Protein AF-A0A5K7ZSK7-F1 (afdb_monomer)

Nearest PDB structures (foldseek):
  2khp-assembly1_A  TM=3.415E-01  e=3.473E+00  Brucella melitensis
  2kok-assembly1_A  TM=5.260E-01  e=6.910E+00  Brucella abortus

Solvent-accessible surface area (backbone atoms only — not comparable to full-atom values): 4339 Å² total; per-residue (Å²): 130,84,78,76,84,60,43,44,35,33,30,17,56,79,43,86,60,27,64,61,50,21,53,51,38,38,74,76,59,30,52,42,39,62,42,91,42,83,56,40,26,45,72,83,40,50,29,91,83,29,72,67,44,33,52,53,54,49,54,54,49,55,48,47,51,63,73,73,40,83,74,84,72,86,132

Structure (mmCIF, N/CA/C/O backbone):
data_AF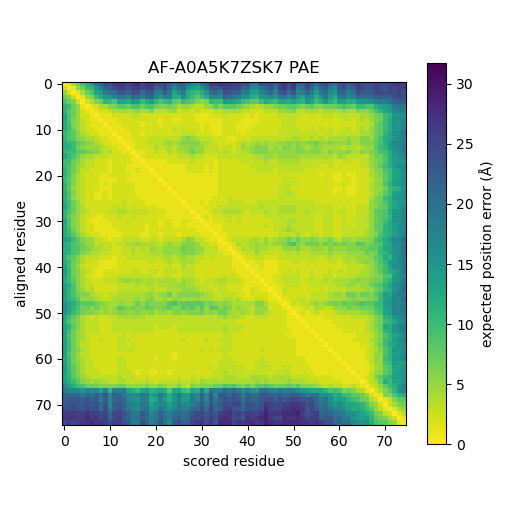-A0A5K7ZSK7-F1
#
_entry.id   AF-A0A5K7ZSK7-F1
#
loop_
_atom_site.group_PDB
_atom_site.id
_atom_site.type_symbol
_atom_site.label_atom_id
_atom_site.label_alt_id
_atom_site.label_comp_id
_atom_site.label_asym_id
_atom_site.label_entity_id
_atom_site.label_seq_id
_atom_site.pdbx_PDB_ins_code
_atom_site.Cartn_x
_atom_site.Cartn_y
_atom_site.Cartn_z
_atom_site.occupancy
_atom_site.B_iso_or_equiv
_atom_site.auth_seq_id
_atom_site.auth_comp_id
_atom_site.auth_asym_id
_atom_site.auth_atom_id
_atom_site.pdbx_PDB_model_num
ATOM 1 N N . MET A 1 1 ? -18.469 -1.798 -18.471 1.00 38.84 1 MET A N 1
ATOM 2 C CA . MET A 1 1 ? -17.460 -2.766 -17.996 1.00 38.84 1 MET A CA 1
ATOM 3 C C . MET A 1 1 ? -16.912 -2.175 -16.716 1.00 38.84 1 MET A C 1
ATOM 5 O O . MET A 1 1 ? -16.531 -1.016 -16.753 1.00 38.84 1 MET A O 1
ATOM 9 N N . LYS A 1 2 ? -17.041 -2.854 -15.570 1.00 42.75 2 LYS A N 1
ATOM 10 C CA . LYS A 1 2 ? -16.382 -2.369 -14.354 1.00 42.75 2 LYS A CA 1
ATOM 11 C C . LYS A 1 2 ? -14.913 -2.720 -14.535 1.00 42.75 2 LYS A C 1
ATOM 13 O O . LYS A 1 2 ? -14.605 -3.908 -14.552 1.00 42.75 2 LYS A O 1
ATOM 18 N N . ASP A 1 3 ? -14.083 -1.718 -14.809 1.00 49.81 3 ASP A N 1
ATOM 19 C CA . ASP A 1 3 ? -12.633 -1.864 -14.763 1.00 49.81 3 ASP A CA 1
ATOM 20 C C . ASP A 1 3 ? -12.287 -2.549 -13.447 1.00 49.81 3 ASP A C 1
ATOM 22 O O . ASP A 1 3 ? -12.674 -2.098 -12.367 1.00 49.81 3 ASP A O 1
ATOM 26 N N . ASP A 1 4 ? -11.667 -3.713 -13.559 1.00 58.88 4 ASP A N 1
ATOM 27 C CA . ASP A 1 4 ? -11.270 -4.522 -12.425 1.00 58.88 4 ASP A CA 1
ATOM 28 C C . ASP A 1 4 ? -10.015 -3.858 -11.838 1.00 58.88 4 ASP A C 1
ATOM 30 O O . ASP A 1 4 ? -8.894 -4.290 -12.079 1.00 58.88 4 ASP A O 1
ATOM 34 N N . THR A 1 5 ? -10.187 -2.747 -11.112 1.00 72.94 5 THR A N 1
ATOM 35 C CA . THR A 1 5 ? -9.120 -1.963 -10.449 1.00 72.94 5 THR A CA 1
ATOM 36 C C . THR A 1 5 ? -8.495 -2.706 -9.265 1.00 72.94 5 THR A C 1
ATOM 38 O O . THR A 1 5 ? -7.970 -2.114 -8.325 1.00 72.94 5 THR A O 1
ATOM 41 N N . ARG A 1 6 ? -8.549 -4.039 -9.271 1.00 83.94 6 ARG A N 1
ATOM 42 C CA . ARG A 1 6 ? -7.910 -4.870 -8.263 1.00 83.94 6 ARG A CA 1
ATOM 43 C C . ARG A 1 6 ? -6.422 -4.909 -8.565 1.00 83.94 6 ARG A C 1
ATOM 45 O O . ARG A 1 6 ? -5.984 -5.320 -9.634 1.00 83.94 6 ARG A O 1
ATOM 52 N N . HIS A 1 7 ? -5.644 -4.485 -7.583 1.00 89.25 7 HIS A N 1
ATOM 53 C CA . HIS A 1 7 ? -4.195 -4.423 -7.668 1.00 89.25 7 HIS A CA 1
ATOM 54 C C . HIS A 1 7 ? -3.616 -5.389 -6.648 1.00 89.25 7 HIS A C 1
ATOM 56 O O . HIS A 1 7 ? -4.153 -5.531 -5.545 1.00 89.25 7 HIS A O 1
ATOM 62 N N . LYS A 1 8 ? -2.515 -6.044 -7.012 1.00 93.56 8 LYS A N 1
ATOM 63 C CA . LYS A 1 8 ? -1.653 -6.700 -6.039 1.00 93.56 8 LYS A CA 1
ATOM 64 C C . LYS A 1 8 ? -0.748 -5.634 -5.437 1.00 93.56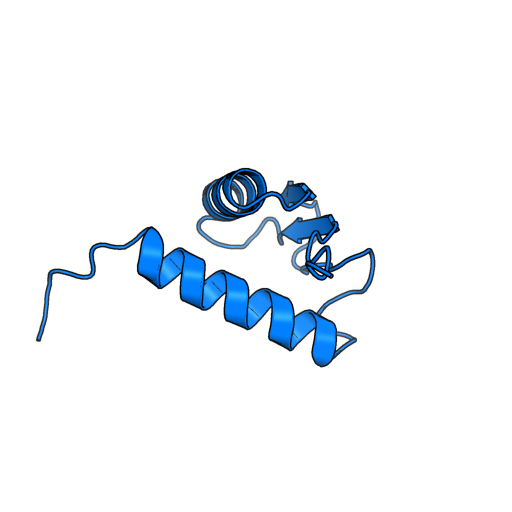 8 LYS A C 1
ATOM 66 O O . LYS A 1 8 ? 0.038 -5.041 -6.167 1.00 93.56 8 LYS A O 1
ATOM 71 N N . ILE A 1 9 ? -0.878 -5.379 -4.146 1.00 94.44 9 ILE A N 1
ATOM 72 C CA . ILE A 1 9 ? -0.203 -4.274 -3.474 1.00 94.44 9 ILE A CA 1
ATOM 73 C C . ILE A 1 9 ? 0.702 -4.835 -2.381 1.00 94.44 9 ILE A C 1
ATOM 75 O O . ILE A 1 9 ? 0.254 -5.587 -1.519 1.00 94.44 9 ILE A O 1
ATOM 79 N N . GLU A 1 10 ? 1.973 -4.461 -2.410 1.00 95.69 10 GLU A N 1
ATOM 80 C CA . GLU A 1 10 ? 2.897 -4.709 -1.308 1.00 95.69 10 GLU A CA 1
ATOM 81 C C . GLU A 1 10 ? 3.182 -3.382 -0.606 1.00 95.69 10 GLU A C 1
ATOM 83 O O . GLU A 1 10 ? 3.630 -2.433 -1.247 1.00 95.69 10 GLU A O 1
ATOM 88 N N . ILE A 1 11 ? 2.869 -3.306 0.687 1.00 94.12 11 ILE A N 1
ATOM 89 C CA . ILE A 1 11 ? 3.048 -2.102 1.502 1.00 94.12 11 ILE A CA 1
ATOM 90 C C . ILE A 1 11 ? 4.387 -2.164 2.223 1.00 94.12 11 ILE A C 1
ATOM 92 O O . ILE A 1 11 ? 4.721 -3.180 2.832 1.00 94.12 11 ILE A O 1
ATOM 96 N N . ALA A 1 12 ? 5.128 -1.065 2.195 1.00 93.06 12 ALA A N 1
ATOM 97 C CA . ALA A 1 12 ? 6.390 -0.924 2.894 1.00 93.06 12 ALA A CA 1
ATOM 98 C C . ALA A 1 12 ? 6.243 -1.236 4.396 1.00 93.06 12 ALA A C 1
ATOM 100 O O . ALA A 1 12 ? 5.358 -0.712 5.074 1.00 93.06 12 ALA A O 1
ATOM 101 N N . VAL A 1 13 ? 7.139 -2.062 4.941 1.00 90.25 13 VAL A N 1
ATOM 102 C CA . VAL A 1 13 ? 7.065 -2.541 6.336 1.00 90.25 13 VAL A CA 1
ATOM 103 C C . VAL A 1 13 ? 7.238 -1.424 7.369 1.00 90.25 13 VAL A C 1
ATOM 105 O O . VAL A 1 13 ? 6.761 -1.521 8.495 1.00 90.25 13 VAL A O 1
ATOM 108 N N . ASN A 1 14 ? 7.931 -0.352 6.989 1.00 90.06 14 ASN A N 1
ATOM 109 C CA . ASN A 1 14 ? 8.181 0.815 7.829 1.00 90.06 14 ASN A CA 1
ATOM 110 C C . ASN A 1 14 ? 7.065 1.866 7.751 1.00 90.06 14 ASN A C 1
ATOM 112 O O . ASN A 1 14 ? 7.184 2.902 8.405 1.00 90.06 14 ASN A O 1
ATOM 116 N N . LEU A 1 15 ? 6.019 1.642 6.949 1.00 86.44 15 LEU A N 1
ATOM 117 C CA . LEU A 1 15 ? 4.881 2.547 6.894 1.00 86.44 15 LEU A CA 1
ATOM 118 C C . LEU A 1 15 ? 4.062 2.404 8.183 1.00 86.44 15 LEU A C 1
ATOM 120 O O . LEU A 1 15 ? 3.621 1.309 8.545 1.00 86.44 15 LEU A O 1
ATOM 124 N N . GLU A 1 16 ? 3.871 3.523 8.880 1.00 84.50 16 GLU A N 1
ATOM 125 C CA . GLU A 1 16 ? 2.928 3.620 9.995 1.00 84.50 16 GLU A CA 1
ATOM 126 C C . GLU A 1 16 ? 1.544 3.211 9.477 1.00 84.50 16 GLU A C 1
ATOM 128 O O . GLU A 1 16 ? 1.147 3.675 8.414 1.00 84.50 16 GLU A O 1
ATOM 133 N N . TYR A 1 17 ? 0.833 2.320 10.169 1.00 88.25 17 TYR A N 1
ATO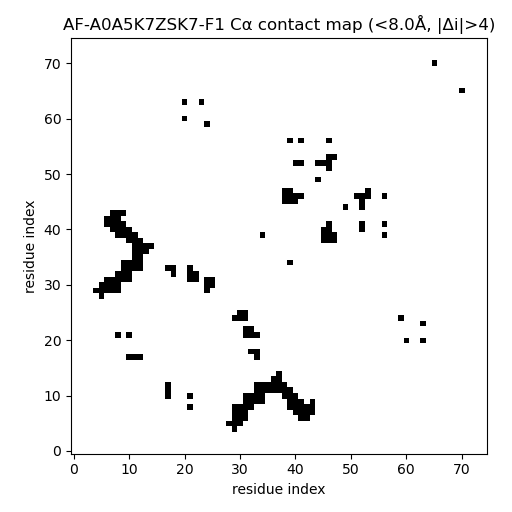M 134 C CA . TYR A 1 17 ? -0.430 1.720 9.702 1.00 88.25 17 TYR A CA 1
ATOM 135 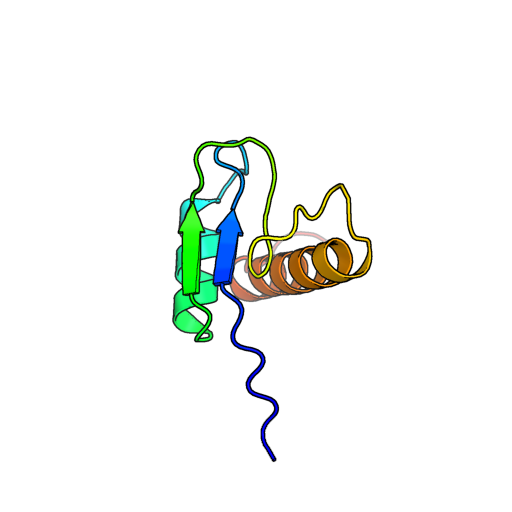C C . TYR A 1 17 ? -0.315 0.787 8.484 1.00 88.25 17 TYR A C 1
ATOM 137 O O . TYR A 1 17 ? -1.309 0.552 7.798 1.00 88.25 17 TYR A O 1
ATOM 145 N N . SER A 1 18 ? 0.869 0.237 8.182 1.00 90.75 18 SER A N 1
ATOM 146 C CA . SER A 1 18 ? 1.052 -0.696 7.055 1.00 90.75 18 SER A CA 1
ATOM 147 C C . SER A 1 18 ? 0.064 -1.867 7.075 1.00 90.75 18 SER A C 1
ATOM 149 O O . SER A 1 18 ? -0.492 -2.219 6.032 1.00 90.75 18 SER A O 1
ATOM 151 N N . GLN A 1 19 ? -0.199 -2.438 8.254 1.00 93.19 19 GLN A N 1
ATOM 152 C CA . GLN A 1 19 ? -1.145 -3.540 8.411 1.00 93.19 19 GLN A CA 1
ATOM 153 C C . GLN A 1 19 ? -2.594 -3.074 8.234 1.00 93.19 19 GLN A C 1
ATOM 155 O O . GLN A 1 19 ? -3.335 -3.673 7.458 1.00 93.19 19 GLN A O 1
ATOM 160 N N . GLU A 1 20 ? -2.998 -1.987 8.892 1.00 93.00 20 GLU A N 1
ATOM 161 C CA . GLU A 1 20 ? -4.353 -1.440 8.792 1.00 93.00 20 GLU A CA 1
ATOM 162 C C . GLU A 1 20 ? -4.684 -0.984 7.369 1.00 93.00 20 GLU A C 1
ATOM 164 O O . GLU A 1 20 ? -5.804 -1.185 6.894 1.00 93.00 20 GLU A O 1
ATOM 169 N N . PHE A 1 21 ? -3.704 -0.418 6.667 1.00 92.44 21 PHE A N 1
ATOM 170 C CA . PHE A 1 21 ? -3.853 -0.023 5.277 1.00 92.44 21 PHE A CA 1
ATOM 171 C C . PHE A 1 21 ? -3.981 -1.237 4.358 1.00 92.44 21 PHE A C 1
ATOM 173 O O . PHE A 1 21 ? -4.882 -1.271 3.520 1.00 92.44 21 PHE A O 1
ATOM 180 N N . ALA A 1 22 ? -3.156 -2.274 4.546 1.00 93.56 22 ALA A N 1
ATOM 181 C CA . ALA A 1 22 ? -3.303 -3.527 3.809 1.00 93.56 22 ALA A CA 1
ATOM 182 C C . ALA A 1 22 ? -4.682 -4.169 4.055 1.00 93.56 22 ALA A C 1
ATOM 184 O O . ALA A 1 22 ? -5.351 -4.596 3.111 1.00 93.56 22 ALA A O 1
ATOM 185 N N . ASP A 1 23 ? -5.161 -4.181 5.298 1.00 94.12 23 ASP A N 1
ATOM 186 C CA . ASP A 1 23 ? -6.483 -4.705 5.643 1.00 94.12 23 ASP A CA 1
ATOM 187 C C . ASP A 1 23 ? -7.617 -3.876 5.018 1.00 94.12 23 ASP A C 1
ATOM 189 O O . ASP A 1 23 ? -8.599 -4.438 4.523 1.00 94.12 23 ASP A O 1
ATOM 193 N N . TRP A 1 24 ? -7.493 -2.545 4.997 1.00 93.06 24 TRP A N 1
ATOM 194 C CA . TRP A 1 24 ? -8.447 -1.654 4.330 1.00 93.06 24 TRP A CA 1
ATOM 195 C C . TRP A 1 24 ? -8.480 -1.887 2.812 1.00 93.06 24 TRP A C 1
ATOM 197 O O . TRP A 1 24 ? -9.561 -2.032 2.236 1.00 93.06 24 TRP A O 1
ATOM 207 N N . LEU A 1 25 ? -7.317 -2.038 2.173 1.00 93.06 25 LEU A N 1
ATOM 208 C CA . LEU A 1 25 ? -7.203 -2.356 0.747 1.00 93.06 25 LEU A CA 1
ATOM 209 C C . LEU A 1 25 ? -7.853 -3.704 0.410 1.00 93.06 25 LEU A C 1
ATOM 211 O O . LEU A 1 25 ? -8.601 -3.810 -0.566 1.00 93.06 25 LEU A O 1
ATOM 215 N N . ASN A 1 26 ? -7.630 -4.723 1.244 1.00 93.31 26 ASN A N 1
ATOM 216 C CA . ASN A 1 26 ? -8.270 -6.029 1.092 1.00 93.31 26 ASN A CA 1
ATOM 217 C C . ASN A 1 26 ? -9.803 -5.932 1.221 1.00 93.31 26 ASN A C 1
ATOM 219 O O . ASN A 1 26 ? -10.524 -6.564 0.449 1.00 93.31 26 ASN A O 1
ATOM 223 N N . LYS A 1 27 ? -10.329 -5.089 2.124 1.00 91.69 27 LYS A N 1
ATOM 224 C CA . LYS A 1 27 ? -11.780 -4.829 2.243 1.00 91.69 27 LYS A CA 1
ATOM 225 C C . LYS A 1 27 ? -12.368 -4.135 1.010 1.00 91.69 27 LYS A C 1
ATOM 227 O O . LYS A 1 27 ? -13.515 -4.407 0.662 1.00 91.69 27 LYS A O 1
ATOM 232 N N . LYS A 1 28 ? -11.599 -3.268 0.342 1.00 88.50 28 LYS A N 1
ATOM 233 C CA . LYS A 1 28 ? -11.982 -2.628 -0.934 1.00 88.50 28 LYS A CA 1
ATOM 234 C C . LYS A 1 28 ? -11.883 -3.586 -2.132 1.00 88.50 28 LYS A C 1
ATOM 236 O O . LYS A 1 28 ? -12.403 -3.280 -3.201 1.00 88.50 28 LYS A O 1
ATOM 241 N N . GLY A 1 29 ? -11.283 -4.765 -1.946 1.00 91.38 29 GLY A N 1
ATOM 242 C CA . GLY A 1 29 ? -11.202 -5.837 -2.940 1.00 91.38 29 GLY A CA 1
ATOM 243 C C . GLY A 1 29 ? -9.845 -5.973 -3.635 1.00 91.38 29 GLY A C 1
ATOM 244 O O . GLY A 1 29 ? -9.726 -6.792 -4.546 1.00 91.38 29 GLY A O 1
ATOM 245 N N . HIS A 1 30 ? -8.827 -5.210 -3.226 1.00 92.31 30 HIS A N 1
ATOM 246 C CA . HIS A 1 30 ? -7.450 -5.410 -3.686 1.00 92.31 30 HIS A CA 1
ATOM 247 C C . HIS A 1 30 ? -6.829 -6.660 -3.038 1.00 92.31 30 HIS A C 1
ATOM 249 O O . HIS A 1 30 ? -7.412 -7.268 -2.144 1.00 92.31 30 HIS A O 1
ATOM 255 N N . VAL A 1 31 ? -5.634 -7.045 -3.492 1.00 94.50 31 VAL A N 1
ATOM 256 C CA . VAL A 1 31 ? -4.826 -8.100 -2.865 1.00 94.50 31 VAL A CA 1
ATOM 257 C C . VAL A 1 31 ? -3.610 -7.433 -2.244 1.00 94.50 31 VAL A C 1
ATOM 259 O O . VAL A 1 31 ? -2.603 -7.237 -2.922 1.00 94.50 31 VAL A O 1
ATOM 262 N N . ALA A 1 32 ? -3.721 -7.038 -0.980 1.00 94.69 32 ALA A N 1
ATOM 263 C CA . ALA A 1 32 ? -2.697 -6.268 -0.287 1.00 94.69 32 ALA A CA 1
ATOM 264 C C . ALA A 1 32 ? -2.020 -7.067 0.831 1.00 94.69 32 ALA A C 1
ATOM 266 O O . ALA A 1 32 ? -2.666 -7.815 1.568 1.00 94.69 32 ALA A O 1
ATOM 267 N N . SER A 1 33 ? -0.713 -6.875 0.982 1.00 95.81 33 SER A N 1
ATOM 268 C CA . SER A 1 33 ? 0.080 -7.440 2.074 1.00 95.81 33 SER A CA 1
ATOM 269 C C . SER A 1 33 ? 1.179 -6.479 2.499 1.00 95.81 33 SER A C 1
ATOM 271 O O . SER A 1 33 ? 1.697 -5.729 1.675 1.00 95.81 33 SER A O 1
ATOM 273 N N . VAL A 1 34 ? 1.591 -6.547 3.762 1.00 95.19 34 VAL A N 1
ATOM 274 C CA . VAL A 1 34 ? 2.812 -5.874 4.211 1.00 95.19 34 VAL A CA 1
ATOM 275 C C . VAL A 1 34 ? 4.021 -6.649 3.688 1.00 95.19 34 VAL A C 1
ATOM 277 O O . VAL A 1 34 ? 4.136 -7.861 3.885 1.00 95.19 34 VAL A O 1
ATOM 280 N N . GLY A 1 35 ? 4.886 -5.944 2.970 1.00 91.88 35 GLY A N 1
ATOM 281 C CA . GLY A 1 35 ? 6.118 -6.456 2.399 1.00 91.88 35 GLY A CA 1
ATOM 282 C C . GLY A 1 35 ? 7.236 -6.617 3.415 1.00 91.88 35 GLY A C 1
ATOM 283 O O . GLY A 1 35 ? 7.060 -6.479 4.625 1.00 91.88 35 GLY A O 1
ATOM 284 N N . ARG A 1 36 ? 8.431 -6.906 2.900 1.00 88.94 36 ARG A N 1
ATOM 285 C CA . ARG A 1 36 ? 9.670 -6.950 3.707 1.00 88.94 36 ARG A CA 1
ATOM 286 C C . ARG A 1 36 ? 10.586 -5.756 3.461 1.00 88.94 36 ARG A C 1
ATOM 288 O O . ARG A 1 36 ? 11.582 -5.592 4.161 1.00 88.94 36 ARG A O 1
ATOM 295 N N . THR A 1 37 ? 10.270 -4.962 2.450 1.00 91.31 37 THR A N 1
ATOM 296 C CA . THR A 1 37 ? 11.025 -3.797 1.999 1.00 91.31 37 THR A CA 1
ATOM 297 C C . THR A 1 37 ? 10.472 -2.519 2.611 1.00 91.31 37 THR A C 1
ATOM 299 O O . THR A 1 37 ? 9.363 -2.484 3.142 1.00 91.31 37 THR A O 1
ATOM 302 N N . THR A 1 38 ? 11.242 -1.441 2.497 1.00 91.19 38 THR A N 1
ATOM 303 C CA . THR A 1 38 ? 10.793 -0.077 2.815 1.00 91.19 38 THR A CA 1
ATOM 304 C C . THR A 1 38 ? 10.116 0.619 1.631 1.00 91.19 38 THR A C 1
ATOM 306 O O . THR A 1 38 ? 9.848 1.815 1.685 1.00 91.19 38 THR A O 1
ATOM 309 N N . GLU A 1 39 ? 9.875 -0.116 0.548 1.00 92.56 39 GLU A N 1
ATOM 310 C CA . GLU A 1 39 ? 9.262 0.362 -0.690 1.00 92.56 39 GLU A CA 1
ATOM 311 C C . GLU A 1 39 ? 7.898 -0.292 -0.894 1.00 92.56 39 GLU A C 1
ATOM 313 O O . GLU A 1 39 ? 7.682 -1.423 -0.449 1.00 92.56 39 GLU A O 1
ATOM 318 N N . ASN A 1 40 ? 7.000 0.423 -1.575 1.00 91.88 40 ASN A N 1
ATOM 319 C CA . ASN A 1 40 ? 5.695 -0.092 -1.965 1.00 91.88 40 ASN A CA 1
ATOM 320 C C . ASN A 1 40 ? 5.748 -0.633 -3.396 1.00 91.88 40 ASN A C 1
ATOM 322 O O . ASN A 1 40 ? 6.468 -0.102 -4.244 1.00 91.88 40 ASN A O 1
ATOM 326 N N . PHE A 1 41 ? 4.930 -1.643 -3.681 1.00 93.94 41 PHE A N 1
ATOM 327 C CA . PHE A 1 41 ? 4.812 -2.213 -5.019 1.00 93.94 41 PHE A CA 1
ATOM 328 C C . PHE A 1 41 ? 3.355 -2.313 -5.447 1.00 93.94 41 PHE A C 1
ATOM 330 O O . PHE A 1 41 ? 2.509 -2.774 -4.683 1.00 93.94 41 PHE A O 1
ATOM 337 N N . ILE A 1 42 ? 3.076 -1.955 -6.700 1.00 92.94 42 ILE A N 1
ATOM 338 C CA . ILE A 1 42 ? 1.779 -2.161 -7.352 1.00 92.94 42 ILE A CA 1
ATOM 339 C C . ILE A 1 42 ? 1.984 -3.131 -8.509 1.00 92.94 42 ILE A C 1
ATOM 341 O O . ILE A 1 42 ? 2.763 -2.873 -9.420 1.00 92.94 42 ILE A O 1
ATOM 345 N N . ASN A 1 43 ? 1.301 -4.273 -8.480 1.00 91.38 43 ASN A N 1
ATOM 346 C CA . ASN A 1 43 ? 1.420 -5.339 -9.477 1.00 91.38 43 ASN A CA 1
ATOM 347 C C . ASN A 1 43 ? 2.878 -5.782 -9.738 1.00 91.38 43 ASN A C 1
ATOM 349 O O . ASN A 1 43 ? 3.213 -6.218 -10.835 1.00 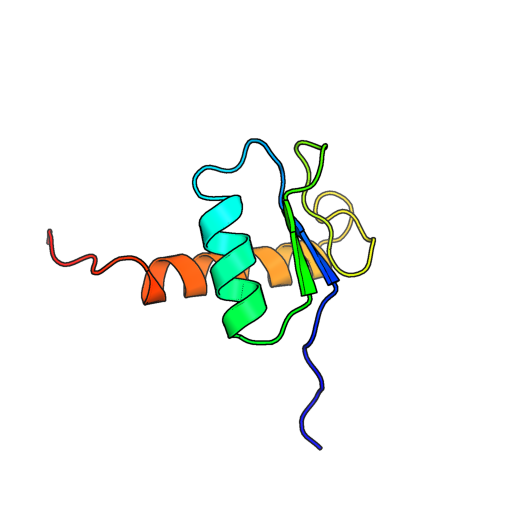91.38 43 ASN A O 1
ATOM 353 N N . GLY A 1 44 ? 3.738 -5.697 -8.714 1.00 89.06 44 GLY A N 1
ATOM 354 C CA . GLY A 1 44 ? 5.163 -6.040 -8.789 1.00 89.06 44 GLY A CA 1
ATOM 355 C C . GLY A 1 44 ? 6.085 -4.912 -9.266 1.00 89.06 44 GLY A C 1
ATOM 356 O O . GLY A 1 44 ? 7.290 -5.129 -9.333 1.00 89.06 44 GLY A O 1
ATOM 357 N N . VAL A 1 45 ? 5.553 -3.725 -9.568 1.00 92.44 45 VAL A N 1
ATOM 358 C CA . VAL A 1 45 ? 6.333 -2.536 -9.946 1.00 92.44 45 VAL A CA 1
ATOM 359 C C . VAL A 1 45 ? 6.578 -1.671 -8.714 1.00 92.44 45 VAL A C 1
ATOM 361 O O . VAL A 1 45 ? 5.626 -1.361 -7.995 1.00 92.44 45 VAL A O 1
ATOM 364 N N . CYS A 1 46 ? 7.836 -1.290 -8.473 1.00 90.94 46 CYS A N 1
ATOM 365 C CA . CYS A 1 46 ? 8.190 -0.393 -7.376 1.00 90.94 46 CYS A CA 1
ATOM 366 C C . CYS A 1 46 ? 7.614 1.001 -7.632 1.00 90.94 46 CYS A C 1
ATOM 368 O O . CYS A 1 46 ? 7.805 1.578 -8.702 1.00 90.94 46 CYS A O 1
ATOM 370 N N . THR A 1 47 ? 6.945 1.576 -6.636 1.00 90.75 47 THR A N 1
ATOM 371 C CA . THR A 1 47 ? 6.377 2.925 -6.753 1.00 90.75 47 THR A CA 1
ATOM 372 C C . THR A 1 47 ? 7.448 4.014 -6.811 1.00 90.75 47 THR A C 1
ATOM 374 O O . THR A 1 47 ? 7.151 5.131 -7.213 1.00 90.75 47 THR A O 1
ATOM 377 N N . ALA A 1 48 ? 8.688 3.726 -6.402 1.00 86.75 48 ALA A N 1
ATOM 378 C CA . ALA A 1 48 ? 9.798 4.670 -6.532 1.00 86.75 48 ALA A CA 1
ATOM 379 C C . ALA A 1 48 ? 10.299 4.799 -7.984 1.00 86.75 48 ALA A C 1
ATOM 381 O O . ALA A 1 48 ? 10.814 5.853 -8.356 1.00 86.75 48 ALA A O 1
ATOM 382 N N . ASP A 1 49 ? 10.108 3.757 -8.798 1.00 86.19 49 ASP A N 1
ATOM 383 C CA . ASP A 1 49 ? 10.596 3.691 -10.180 1.00 86.19 49 ASP A CA 1
ATOM 384 C C . ASP A 1 49 ? 9.517 4.044 -11.218 1.00 86.19 49 ASP A C 1
ATOM 386 O O . ASP A 1 49 ? 9.833 4.310 -12.379 1.00 86.19 49 ASP A O 1
ATOM 390 N N . ASP A 1 50 ? 8.241 4.057 -10.817 1.00 89.81 50 ASP A N 1
ATOM 391 C CA . ASP A 1 50 ? 7.102 4.277 -11.708 1.00 89.81 50 ASP A CA 1
ATOM 392 C C . ASP A 1 50 ? 6.106 5.294 -11.125 1.00 89.81 50 ASP A C 1
ATOM 394 O O . ASP A 1 50 ? 5.442 5.059 -10.109 1.00 89.81 50 ASP A O 1
ATOM 398 N N . ASN A 1 51 ? 5.974 6.435 -11.811 1.00 88.56 51 ASN A N 1
ATOM 399 C CA . ASN A 1 51 ? 5.092 7.528 -11.399 1.00 88.56 51 ASN A CA 1
ATOM 400 C C . ASN A 1 51 ? 3.616 7.117 -11.344 1.00 88.56 51 ASN A C 1
ATOM 402 O O . ASN A 1 51 ? 2.887 7.610 -10.491 1.00 88.56 51 ASN A O 1
ATOM 406 N N . PHE A 1 52 ? 3.168 6.217 -12.219 1.00 87.75 52 PHE A N 1
ATOM 407 C CA . PHE A 1 52 ? 1.779 5.772 -12.242 1.00 87.75 52 PHE A CA 1
ATOM 408 C C . PHE A 1 52 ? 1.479 4.855 -11.050 1.00 87.75 52 PHE A C 1
ATOM 410 O O . PHE A 1 52 ? 0.477 5.042 -10.359 1.00 87.75 52 PHE A O 1
ATOM 417 N N . ALA A 1 53 ? 2.380 3.919 -10.737 1.00 86.81 53 ALA A N 1
ATOM 418 C CA . ALA A 1 53 ? 2.274 3.109 -9.522 1.00 86.81 53 ALA A CA 1
ATOM 419 C C . ALA A 1 53 ? 2.292 3.987 -8.254 1.00 86.81 53 ALA A C 1
ATOM 421 O O . ALA A 1 53 ? 1.516 3.754 -7.321 1.00 86.81 53 ALA A O 1
ATOM 422 N N . ASN A 1 54 ? 3.133 5.025 -8.240 1.00 90.00 54 ASN A N 1
ATOM 423 C CA . ASN A 1 54 ? 3.190 6.005 -7.157 1.00 90.00 54 ASN A CA 1
ATOM 424 C C . ASN A 1 54 ? 1.885 6.800 -6.999 1.00 90.00 54 ASN A C 1
ATOM 426 O O . ASN A 1 54 ? 1.398 7.011 -5.889 1.00 90.00 54 ASN A O 1
ATOM 430 N N . GLU A 1 55 ? 1.289 7.237 -8.106 1.00 91.94 55 GLU A N 1
ATOM 431 C CA . GLU A 1 55 ? 0.018 7.960 -8.082 1.00 91.94 55 GLU A CA 1
ATOM 432 C C . GLU A 1 55 ? -1.121 7.093 -7.543 1.00 91.94 55 GLU A C 1
ATOM 434 O O . GLU A 1 55 ? -1.902 7.573 -6.720 1.00 91.94 55 GLU A O 1
ATOM 439 N N . ILE A 1 56 ? -1.177 5.815 -7.933 1.00 90.50 56 ILE A N 1
ATOM 440 C CA . ILE A 1 56 ? -2.172 4.863 -7.422 1.00 90.50 56 ILE A CA 1
ATOM 441 C C . ILE A 1 56 ? -2.041 4.706 -5.907 1.00 90.50 56 ILE A C 1
ATOM 443 O O . ILE A 1 56 ? -3.026 4.880 -5.187 1.00 90.50 56 ILE A O 1
ATOM 447 N N . ILE A 1 57 ? -0.839 4.394 -5.400 1.00 90.31 57 ILE A N 1
ATOM 448 C CA . ILE A 1 57 ? -0.669 4.170 -3.957 1.00 90.31 57 ILE A CA 1
ATOM 449 C C . ILE A 1 57 ? -0.959 5.446 -3.160 1.00 90.31 57 ILE A C 1
ATOM 451 O O . ILE A 1 57 ? -1.556 5.369 -2.087 1.00 90.31 57 ILE A O 1
ATOM 455 N N . ARG A 1 58 ? -0.615 6.625 -3.700 1.00 91.31 58 ARG A N 1
ATOM 456 C CA . ARG A 1 58 ? -0.905 7.915 -3.065 1.00 91.31 58 ARG A CA 1
ATOM 457 C C . ARG A 1 58 ? -2.406 8.171 -2.956 1.00 91.31 58 ARG A C 1
ATOM 459 O O . ARG A 1 58 ? -2.862 8.564 -1.888 1.00 91.31 58 ARG A O 1
ATOM 466 N N . GLN A 1 59 ? -3.169 7.930 -4.022 1.00 91.38 59 GLN A N 1
ATOM 467 C CA . GLN A 1 59 ? -4.627 8.103 -4.000 1.00 91.38 59 GLN A CA 1
ATOM 468 C C . GLN A 1 59 ? -5.291 7.156 -2.997 1.00 91.38 59 GLN A C 1
ATOM 470 O O . GLN A 1 59 ? -6.106 7.589 -2.186 1.00 91.38 59 GLN A O 1
ATOM 475 N N . LEU A 1 60 ? -4.889 5.882 -2.997 1.00 91.56 60 LEU A N 1
ATOM 476 C CA . LEU A 1 60 ? -5.403 4.893 -2.049 1.00 91.56 60 LEU A CA 1
ATOM 477 C C . LEU A 1 60 ? -5.057 5.256 -0.599 1.00 91.56 60 LEU A C 1
ATOM 479 O O . LEU A 1 60 ? -5.872 5.064 0.299 1.00 91.56 60 LEU A O 1
ATOM 483 N N . TRP A 1 61 ? -3.864 5.806 -0.365 1.00 90.75 61 TRP A N 1
ATOM 484 C CA . TRP A 1 61 ? -3.443 6.265 0.957 1.00 90.75 61 TRP A CA 1
ATOM 485 C C . TRP A 1 61 ? -4.255 7.469 1.452 1.00 90.75 61 TRP A C 1
ATOM 487 O O . TRP A 1 61 ? -4.646 7.530 2.619 1.00 90.75 61 TRP A O 1
ATOM 497 N N . GLU A 1 62 ? -4.527 8.432 0.570 1.00 91.06 62 GLU A N 1
ATOM 498 C CA . GLU A 1 62 ? -5.382 9.582 0.875 1.00 91.06 62 GLU A CA 1
ATOM 499 C C . GLU A 1 62 ? -6.816 9.142 1.204 1.00 91.06 62 GLU A C 1
ATOM 501 O O . GLU A 1 62 ? -7.391 9.622 2.183 1.00 91.06 62 GLU A O 1
ATOM 506 N N . GLU A 1 63 ? -7.360 8.179 0.454 1.00 91.19 63 GLU A N 1
ATOM 507 C CA . GLU A 1 63 ? -8.679 7.597 0.718 1.00 91.19 63 GLU A CA 1
ATOM 508 C C . GLU A 1 63 ? -8.708 6.828 2.046 1.00 91.19 63 GLU A C 1
ATOM 510 O O . GLU A 1 63 ? -9.601 7.056 2.858 1.00 91.19 63 GLU A O 1
ATOM 515 N N . PHE A 1 64 ? -7.701 5.994 2.332 1.00 90.06 64 PHE A N 1
ATOM 516 C CA . PHE A 1 64 ? -7.576 5.292 3.615 1.00 90.06 64 PHE A CA 1
ATOM 517 C C . PHE A 1 64 ? -7.579 6.256 4.801 1.00 90.06 64 PHE A C 1
ATOM 519 O O . PHE A 1 64 ? -8.286 6.033 5.782 1.00 90.06 64 PHE A O 1
ATOM 526 N N . ARG A 1 65 ? -6.831 7.360 4.705 1.00 86.69 65 ARG A N 1
ATOM 527 C CA . ARG A 1 65 ? -6.832 8.404 5.736 1.00 86.69 65 ARG A CA 1
ATOM 528 C C . ARG A 1 65 ? -8.189 9.086 5.878 1.00 86.69 65 ARG A C 1
ATOM 530 O O . ARG A 1 65 ? -8.554 9.443 6.992 1.00 86.69 65 ARG A O 1
ATOM 537 N N . SER A 1 66 ? -8.906 9.287 4.776 1.00 86.69 66 SER A N 1
ATOM 538 C CA . SER A 1 66 ? -10.245 9.881 4.793 1.00 86.69 66 SER A CA 1
ATOM 539 C C . SER A 1 66 ? -11.305 8.933 5.370 1.00 86.69 66 SER A C 1
ATOM 541 O O . SER A 1 66 ? -12.245 9.405 6.000 1.00 86.69 66 SER A O 1
ATOM 543 N N . ASP A 1 67 ? -11.165 7.623 5.153 1.00 82.50 67 ASP A N 1
ATOM 544 C CA . ASP A 1 67 ? -12.093 6.589 5.636 1.00 82.50 67 ASP A CA 1
ATOM 545 C C . ASP A 1 67 ? -11.805 6.175 7.092 1.00 82.50 67 ASP A C 1
ATOM 547 O O . ASP A 1 67 ? -12.724 5.865 7.849 1.00 82.50 67 ASP A O 1
ATOM 551 N N . GLY A 1 68 ? -10.525 6.100 7.469 1.00 63.59 68 GLY A N 1
ATOM 552 C CA . GLY A 1 68 ? -10.055 5.560 8.748 1.00 63.59 68 GLY A CA 1
ATOM 553 C C . GLY A 1 68 ? -9.849 6.599 9.847 1.00 63.59 68 GLY A C 1
ATOM 554 O O . GLY A 1 68 ? -9.774 6.230 11.019 1.00 63.59 68 GLY A O 1
ATOM 555 N N . ILE A 1 69 ? -9.784 7.886 9.497 1.00 56.28 69 ILE A N 1
ATOM 556 C CA . ILE A 1 69 ? -9.683 8.972 10.465 1.00 56.28 69 I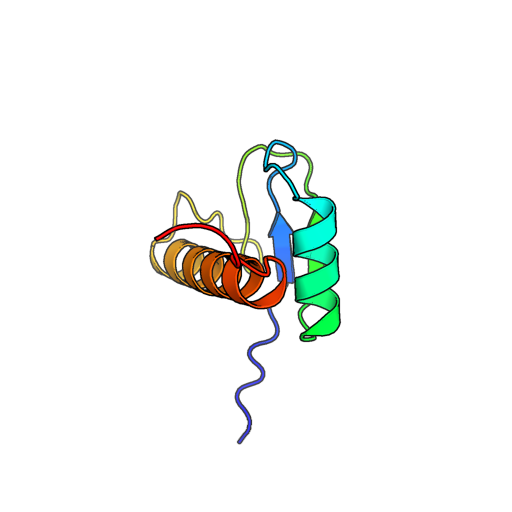LE A CA 1
ATOM 557 C C . ILE A 1 69 ? -10.951 9.805 10.357 1.00 56.28 69 ILE A C 1
ATOM 559 O O . ILE A 1 69 ? -11.108 10.654 9.482 1.00 56.28 69 ILE A O 1
ATOM 563 N N . ASP A 1 70 ? -11.831 9.601 11.329 1.00 51.66 70 ASP A N 1
ATOM 564 C CA . ASP A 1 70 ? -12.623 10.691 11.869 1.00 51.66 70 ASP A CA 1
ATOM 565 C C . ASP A 1 70 ? -11.652 11.808 12.305 1.00 51.66 70 ASP A C 1
ATOM 567 O O . ASP A 1 70 ? -11.227 11.884 13.455 1.00 51.66 70 ASP A O 1
ATOM 571 N N . VAL A 1 71 ? -11.239 12.666 11.361 1.00 49.62 71 VAL A N 1
ATOM 572 C CA . VAL A 1 71 ? -10.516 13.926 11.613 1.00 49.62 71 VAL A CA 1
ATOM 573 C C . VAL A 1 71 ? -11.472 14.981 12.176 1.00 49.62 71 VAL A C 1
ATOM 575 O O . VAL A 1 71 ? -11.265 16.185 12.011 1.00 49.62 71 VAL A O 1
ATOM 578 N N . SER A 1 72 ? -12.500 14.556 12.912 1.00 48.41 72 SER A N 1
ATOM 579 C CA . SER A 1 72 ? -13.085 15.358 13.975 1.00 48.41 72 SER A CA 1
ATOM 580 C C . SER A 1 72 ? -11.999 15.665 15.005 1.00 48.41 72 SER A C 1
ATOM 582 O O . SER A 1 72 ? -11.920 15.004 16.025 1.00 48.41 72 SER A O 1
ATOM 584 N N . PHE A 1 73 ? -11.117 16.624 14.725 1.00 55.06 73 PHE A N 1
ATOM 585 C CA . PHE A 1 73 ? -10.743 17.708 15.630 1.00 55.06 73 PHE A CA 1
ATOM 586 C C . PHE A 1 73 ? -9.732 18.653 14.949 1.00 55.06 73 PHE A C 1
ATOM 588 O O . PHE A 1 73 ? -8.548 18.348 14.850 1.00 55.06 73 PHE A O 1
ATOM 595 N N . ARG A 1 74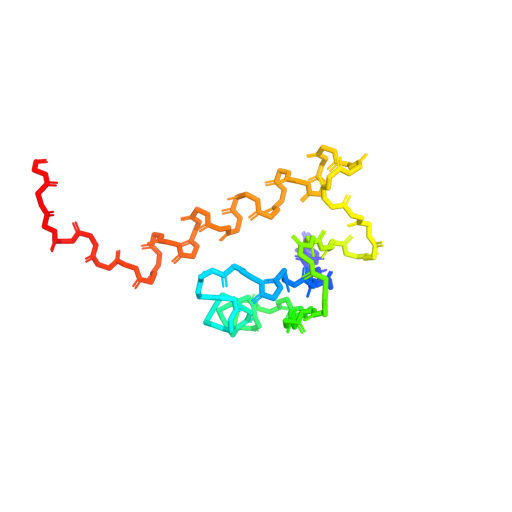 ? -10.229 19.873 14.679 1.00 46.41 74 ARG A N 1
ATOM 596 C CA . ARG A 1 74 ? -9.532 21.176 14.543 1.00 46.41 74 ARG A CA 1
ATOM 597 C C . ARG A 1 74 ? -8.957 21.508 13.150 1.00 46.41 74 ARG A C 1
ATOM 599 O O . ARG A 1 74 ? -8.005 20.879 12.714 1.00 46.41 74 ARG A O 1
ATOM 606 N N . GLY A 1 75 ? -9.446 22.544 12.457 1.00 38.94 75 GLY A N 1
ATOM 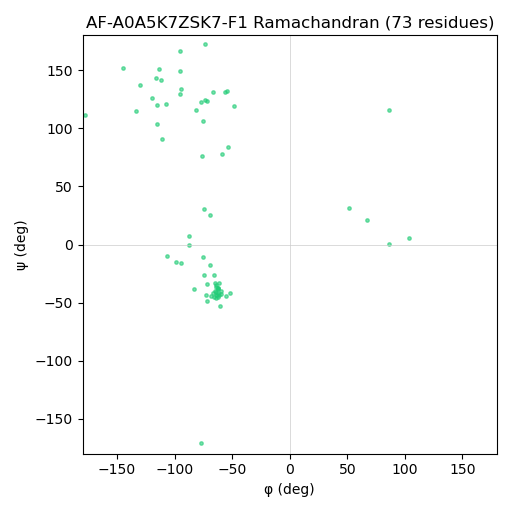607 C CA . GLY A 1 75 ? -10.282 23.673 12.905 1.00 38.94 75 GLY A CA 1
ATOM 608 C C . GLY A 1 75 ? -11.002 24.405 11.786 1.00 38.94 75 GLY A C 1
ATOM 609 O O . GLY A 1 75 ? -11.026 23.881 10.654 1.00 38.94 75 GLY A O 1
#

Mean predicted aligned error: 6.48 Å

Organism: NCBI:txid885957

Radius of gyration: 12.77 Å; Cα contacts (8 Å, |Δi|>4): 101; chains: 1; bounding box: 28×32×34 Å

Foldseek 3Di:
DPPPPAWEKEFAQPDDCQVVLQVVSVVVPHNYDHDPHRFMDTNNHTCVVDVVRVVVVVVSVV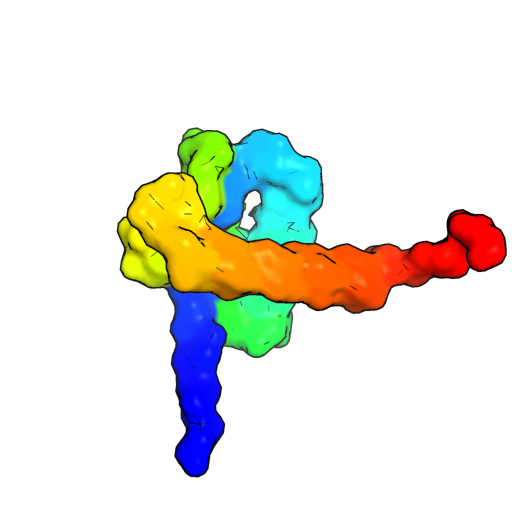VCCVVVDPPPDDD

Sequence (75 aa):
MKDDTRHKIEIAVNLEYSQEFADWLNKKGHVASVGRTTENFINGVCTADDNFANEIIRQLWEEFRSDGIDVSFRG

pLDDT: mean 84.11, std 15.53, range [38.84, 95.81]

Secondary structure (DSSP, 8-state):
-------EEEE-TTSTTHHHHHHHHHHHT-EEEE-SSSS-EETTEETTT-HHHHHHHHHHHHHHHHHH----S--